Protein AF-A0A8J3QSJ5-F1 (afdb_monomer_lite)

Foldseek 3Di:
DDQDEDQDDLVVVLVVCCVVPVDVDDDSVNVVVVCVVVNYDYDDPPPCPDDPDPCCVVVVVVVVVLVCLQVVVDDDDVPGDNHDDDDDPDPDDDD

Structure (mmCIF, N/CA/C/O backbone):
data_AF-A0A8J3QSJ5-F1
#
_entry.id   AF-A0A8J3QSJ5-F1
#
loop_
_atom_site.group_PDB
_atom_site.id
_atom_site.type_symbol
_atom_site.label_atom_id
_atom_site.label_alt_id
_atom_site.label_comp_id
_atom_site.label_asym_id
_atom_site.label_entity_id
_atom_site.label_seq_id
_atom_site.pdbx_PDB_ins_code
_atom_site.Cartn_x
_atom_site.Cartn_y
_atom_site.Cartn_z
_atom_site.occupancy
_atom_site.B_iso_or_equiv
_atom_site.auth_seq_id
_atom_site.auth_comp_id
_atom_site.auth_asym_id
_atom_site.auth_atom_id
_atom_site.pdbx_PDB_model_num
ATOM 1 N N . MET A 1 1 ? 9.487 -16.385 -29.235 1.00 36.34 1 MET A N 1
ATOM 2 C CA . MET A 1 1 ? 10.523 -15.811 -28.359 1.00 36.34 1 MET A CA 1
ATOM 3 C C . MET A 1 1 ? 9.755 -14.984 -27.356 1.00 36.34 1 MET A C 1
ATOM 5 O O . MET A 1 1 ? 9.199 -13.956 -27.727 1.00 36.34 1 MET A O 1
ATOM 9 N N . ASP A 1 2 ? 9.544 -15.551 -26.175 1.00 43.16 2 ASP A N 1
ATOM 10 C CA . ASP A 1 2 ? 8.651 -14.984 -25.170 1.00 43.16 2 ASP A CA 1
ATOM 11 C C . ASP A 1 2 ? 9.359 -13.805 -24.504 1.00 43.16 2 ASP A C 1
ATOM 13 O O . ASP A 1 2 ? 10.433 -13.957 -23.927 1.00 43.16 2 ASP A O 1
ATOM 17 N N . HIS A 1 3 ? 8.798 -12.605 -24.651 1.00 46.84 3 HIS A N 1
ATOM 18 C CA . HIS A 1 3 ? 9.336 -11.408 -24.015 1.00 46.84 3 HIS A CA 1
ATOM 19 C C . HIS A 1 3 ? 9.143 -11.513 -22.501 1.00 46.84 3 HIS A C 1
ATOM 21 O O . HIS A 1 3 ? 8.039 -11.323 -21.991 1.00 46.84 3 HIS A O 1
ATOM 27 N N . VAL A 1 4 ? 10.224 -11.807 -21.780 1.00 45.97 4 VAL A N 1
ATOM 28 C CA . VAL A 1 4 ? 10.237 -11.778 -20.317 1.00 45.97 4 VAL A CA 1
ATOM 29 C C . VAL A 1 4 ? 10.377 -10.325 -19.872 1.00 45.97 4 VAL A C 1
ATOM 31 O O . VAL A 1 4 ? 11.393 -9.668 -20.107 1.00 45.97 4 VAL A O 1
ATOM 34 N N . VAL A 1 5 ? 9.328 -9.802 -19.242 1.00 48.16 5 VAL A N 1
ATOM 35 C CA . VAL A 1 5 ? 9.327 -8.463 -18.649 1.00 48.16 5 VAL A CA 1
ATOM 36 C C . VAL A 1 5 ? 9.792 -8.588 -17.203 1.00 48.16 5 VAL A C 1
ATOM 38 O O . VAL A 1 5 ? 9.063 -9.096 -16.356 1.00 48.16 5 VAL A O 1
ATOM 41 N N . TYR A 1 6 ? 10.998 -8.107 -16.908 1.00 44.44 6 TYR A N 1
ATOM 42 C CA . TYR A 1 6 ? 11.477 -7.988 -15.532 1.00 44.44 6 TYR A CA 1
ATOM 43 C C . TYR A 1 6 ? 10.995 -6.659 -14.922 1.00 44.44 6 TYR A C 1
ATOM 45 O O . TYR A 1 6 ? 11.254 -5.602 -15.506 1.00 44.44 6 TYR A O 1
ATOM 53 N N . PRO A 1 7 ? 10.357 -6.660 -13.735 1.00 48.88 7 PRO A N 1
ATOM 54 C CA . PRO A 1 7 ? 9.872 -5.442 -13.074 1.00 48.88 7 PRO A CA 1
ATOM 55 C C . PRO A 1 7 ? 10.983 -4.623 -12.385 1.00 48.88 7 PRO A C 1
ATOM 57 O O . PRO A 1 7 ? 10.713 -3.779 -11.534 1.00 48.88 7 PRO A O 1
ATOM 60 N N . LEU A 1 8 ? 12.254 -4.847 -12.724 1.00 51.53 8 LEU A N 1
ATOM 61 C CA . LEU A 1 8 ? 13.369 -4.141 -12.101 1.00 51.53 8 LEU A CA 1
ATOM 62 C C . LEU A 1 8 ? 13.485 -2.725 -12.673 1.00 51.53 8 LEU A C 1
ATOM 64 O O . LEU A 1 8 ? 13.549 -2.534 -13.882 1.00 51.53 8 LEU A O 1
ATOM 68 N N . ALA A 1 9 ? 13.559 -1.710 -11.816 1.00 57.19 9 ALA A N 1
ATOM 69 C CA . ALA A 1 9 ? 13.996 -0.389 -12.255 1.00 57.19 9 ALA A CA 1
ATOM 70 C C . ALA A 1 9 ? 15.448 -0.479 -12.766 1.00 57.19 9 ALA A C 1
ATOM 72 O O . ALA A 1 9 ? 16.290 -1.111 -12.130 1.00 57.19 9 ALA A O 1
ATOM 73 N N . ARG A 1 10 ? 15.743 0.167 -13.901 1.00 56.78 10 ARG A N 1
ATOM 74 C CA . ARG A 1 10 ? 17.053 0.154 -14.586 1.00 56.78 10 ARG A CA 1
ATOM 75 C C . ARG A 1 10 ? 18.243 0.387 -13.641 1.00 56.78 10 ARG A C 1
ATOM 77 O O . ARG A 1 10 ? 19.249 -0.306 -13.746 1.00 56.78 10 ARG A O 1
ATOM 84 N N . ASP A 1 11 ? 18.090 1.298 -12.685 1.00 56.59 11 ASP A N 1
ATOM 85 C CA . ASP A 1 11 ? 19.136 1.673 -11.725 1.00 56.59 11 ASP A CA 1
ATOM 86 C C . ASP A 1 11 ? 19.419 0.564 -10.695 1.00 56.59 11 ASP A C 1
ATOM 88 O O . ASP A 1 11 ? 20.553 0.377 -10.260 1.00 56.59 11 ASP A O 1
ATOM 92 N N . ARG A 1 12 ? 18.401 -0.239 -10.355 1.00 58.31 12 ARG A N 1
ATOM 93 C CA . ARG A 1 12 ? 18.521 -1.379 -9.432 1.00 58.31 12 ARG A CA 1
ATOM 94 C C . ARG A 1 12 ? 19.319 -2.530 -10.054 1.00 58.31 12 ARG A C 1
ATOM 96 O O . ARG A 1 12 ? 19.970 -3.272 -9.332 1.00 58.31 12 ARG A O 1
ATOM 103 N N . TYR A 1 13 ? 19.300 -2.661 -11.382 1.00 61.28 13 TYR A N 1
ATOM 104 C CA . TYR A 1 13 ? 20.063 -3.693 -12.088 1.00 61.28 13 TYR A CA 1
ATOM 105 C C . TYR A 1 13 ? 21.558 -3.354 -12.169 1.00 61.28 13 TYR A C 1
ATOM 107 O O . TYR A 1 13 ? 22.398 -4.206 -11.896 1.00 61.28 13 TYR A O 1
ATOM 115 N N . VAL A 1 14 ? 21.902 -2.090 -12.448 1.00 58.25 14 VAL A N 1
ATOM 116 C CA . VAL A 1 14 ? 23.298 -1.608 -12.401 1.00 58.25 14 VAL A CA 1
ATOM 117 C C . VAL A 1 14 ? 23.885 -1.793 -10.999 1.00 58.25 14 VAL A C 1
ATOM 119 O O . VAL A 1 14 ? 24.987 -2.316 -10.853 1.00 58.25 14 VAL A O 1
ATOM 122 N N . ALA A 1 15 ? 23.116 -1.445 -9.963 1.00 59.91 15 ALA A N 1
ATOM 123 C CA . ALA A 1 15 ? 23.516 -1.624 -8.570 1.00 59.91 15 ALA A CA 1
ATOM 124 C C . ALA A 1 15 ? 23.680 -3.097 -8.142 1.00 59.91 15 ALA A C 1
ATOM 126 O O . ALA A 1 15 ? 24.326 -3.345 -7.132 1.00 59.91 15 ALA A O 1
ATOM 127 N N . PHE A 1 16 ? 23.123 -4.063 -8.883 1.00 60.19 16 PHE A N 1
ATOM 128 C CA . PHE A 1 16 ? 23.316 -5.498 -8.642 1.00 60.19 16 PHE A CA 1
ATOM 129 C C . PHE A 1 16 ? 24.555 -6.053 -9.365 1.00 60.19 16 PHE A C 1
ATOM 131 O O . PHE A 1 16 ? 25.306 -6.834 -8.790 1.00 60.19 16 PHE A O 1
ATOM 138 N N . LEU A 1 17 ? 24.809 -5.637 -10.610 1.00 61.84 17 LEU A N 1
ATOM 139 C CA . LEU A 1 17 ? 25.895 -6.205 -11.425 1.00 61.84 17 LEU A CA 1
ATOM 140 C C . LEU A 1 17 ? 27.303 -5.787 -10.977 1.00 61.84 17 LEU A C 1
ATOM 142 O O . LEU A 1 17 ? 28.247 -6.565 -11.125 1.00 61.84 17 LEU A O 1
ATOM 146 N N . VAL A 1 18 ? 27.447 -4.570 -10.445 1.00 59.38 18 VAL A N 1
ATOM 147 C CA . VAL A 1 18 ? 28.750 -4.018 -10.039 1.00 59.38 18 VAL A CA 1
ATOM 148 C C . VAL A 1 18 ? 29.285 -4.671 -8.747 1.00 59.38 18 VAL A C 1
ATOM 150 O O . VAL A 1 18 ? 30.449 -5.075 -8.739 1.00 59.38 18 VAL A O 1
ATOM 153 N N . PRO A 1 19 ? 28.493 -4.861 -7.669 1.00 58.06 19 PRO A N 1
ATOM 154 C CA . PRO A 1 19 ? 28.969 -5.533 -6.452 1.00 58.06 19 PRO A CA 1
ATOM 155 C C . PRO A 1 19 ? 29.255 -7.027 -6.634 1.00 58.06 19 PRO A C 1
ATOM 157 O O . PRO A 1 19 ? 30.217 -7.531 -6.060 1.00 58.06 19 PRO A O 1
ATOM 160 N N . GLU A 1 20 ? 28.479 -7.718 -7.475 1.00 62.16 20 GLU A N 1
ATOM 161 C CA . GLU A 1 20 ? 28.695 -9.134 -7.818 1.00 62.16 20 GLU A CA 1
ATOM 162 C C . GLU A 1 20 ? 29.897 -9.338 -8.770 1.00 62.16 20 GLU A C 1
ATOM 164 O O . GLU A 1 20 ? 30.197 -10.463 -9.167 1.00 62.16 20 GLU A O 1
ATOM 169 N N . ARG A 1 21 ? 30.608 -8.251 -9.134 1.00 54.22 21 ARG A N 1
ATOM 170 C CA . ARG A 1 21 ? 31.798 -8.217 -10.011 1.00 54.22 21 ARG A CA 1
ATOM 171 C C . ARG A 1 21 ? 31.597 -8.907 -11.359 1.00 54.22 21 ARG A C 1
ATOM 173 O O . ARG A 1 21 ? 32.542 -9.434 -11.940 1.00 54.22 21 ARG A O 1
ATOM 180 N N . VAL A 1 22 ? 30.370 -8.894 -11.873 1.00 59.72 22 VAL A N 1
ATOM 181 C CA . VAL A 1 22 ? 30.061 -9.490 -13.178 1.00 59.72 22 VAL A CA 1
ATOM 182 C C . VAL A 1 22 ? 30.690 -8.662 -14.304 1.00 59.72 22 VAL A C 1
ATOM 184 O O . VAL A 1 22 ? 31.046 -9.220 -15.339 1.00 59.72 22 VAL A O 1
ATOM 187 N N . VAL A 1 23 ? 30.880 -7.349 -14.099 1.00 56.72 23 VAL A N 1
ATOM 188 C CA . VAL A 1 23 ? 31.558 -6.438 -15.037 1.00 56.72 23 VAL A CA 1
ATOM 189 C C . VAL A 1 23 ? 32.308 -5.340 -14.264 1.00 56.72 23 VAL A C 1
ATOM 191 O O . VAL A 1 23 ? 31.799 -4.861 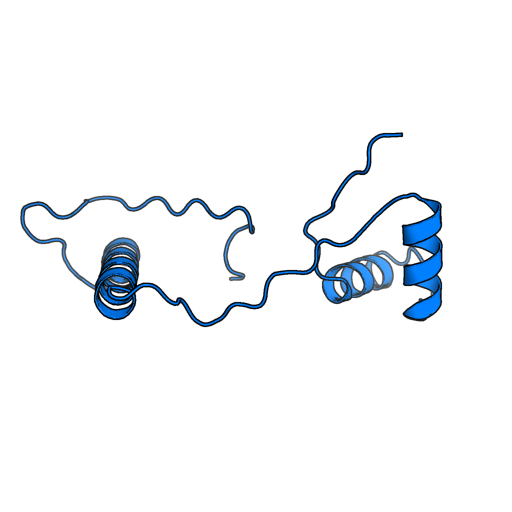-13.252 1.00 56.72 23 VAL A O 1
ATOM 194 N N . ASP A 1 24 ? 33.493 -4.935 -14.740 1.00 54.88 24 ASP A N 1
ATOM 195 C CA . ASP A 1 24 ? 34.353 -3.929 -14.082 1.00 54.88 24 ASP A CA 1
ATOM 196 C C . ASP A 1 24 ? 33.781 -2.499 -14.140 1.00 54.88 24 ASP A C 1
ATOM 198 O O . ASP A 1 24 ? 33.998 -1.704 -13.227 1.00 54.88 24 ASP A O 1
ATOM 202 N N . ASP A 1 25 ? 33.041 -2.181 -15.206 1.00 55.81 25 ASP A N 1
ATOM 203 C CA . ASP A 1 25 ? 32.244 -0.962 -15.366 1.00 55.81 25 ASP A CA 1
ATOM 204 C C . ASP A 1 25 ? 31.172 -1.204 -16.446 1.00 55.81 25 ASP A C 1
ATOM 206 O O . ASP A 1 25 ? 31.428 -1.860 -17.460 1.00 55.81 25 ASP A O 1
ATOM 210 N N . ILE A 1 26 ? 29.961 -0.686 -16.245 1.00 65.44 26 ILE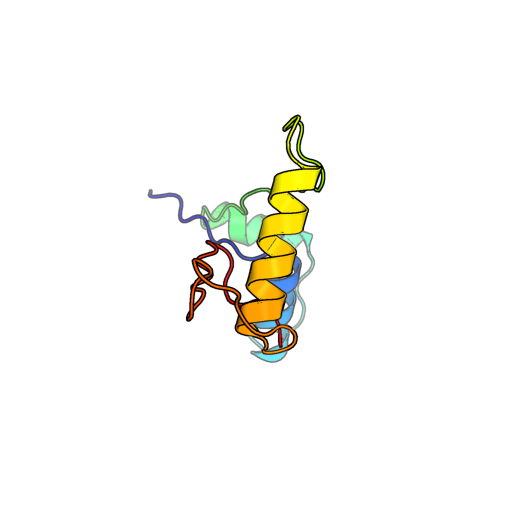 A N 1
ATOM 211 C CA . ILE A 1 26 ? 28.882 -0.725 -17.236 1.00 65.44 26 ILE A CA 1
ATOM 212 C C . ILE A 1 26 ? 28.441 0.706 -17.508 1.00 65.44 26 ILE A C 1
ATOM 214 O O . ILE A 1 26 ? 27.809 1.367 -16.683 1.00 65.44 26 ILE A O 1
ATOM 218 N N . ILE A 1 27 ? 28.675 1.157 -18.738 1.00 67.06 27 ILE A N 1
ATOM 219 C CA . ILE A 1 27 ? 28.033 2.367 -19.237 1.00 67.06 27 ILE A CA 1
ATOM 220 C C . ILE A 1 27 ? 26.535 2.108 -19.441 1.00 67.06 27 ILE A C 1
ATOM 222 O O . ILE A 1 27 ? 26.126 1.086 -19.999 1.00 67.06 27 ILE A O 1
ATOM 226 N N . HIS A 1 28 ? 25.697 3.064 -19.038 1.00 59.91 28 HIS A N 1
ATOM 227 C CA . HIS A 1 28 ? 24.235 2.953 -19.140 1.00 59.91 28 HIS A CA 1
ATOM 228 C C . HIS A 1 28 ? 23.739 2.574 -20.544 1.00 59.91 28 HIS A C 1
ATOM 230 O O . HIS A 1 28 ? 22.751 1.853 -20.685 1.00 59.91 28 HIS A O 1
ATOM 236 N N . GLU A 1 29 ? 24.426 3.048 -21.584 1.00 71.06 29 GLU A N 1
ATOM 237 C CA . GLU A 1 29 ? 24.069 2.753 -22.970 1.00 71.06 29 GLU A CA 1
ATOM 238 C C . GLU A 1 29 ? 24.461 1.331 -23.394 1.00 71.06 29 GLU A C 1
ATOM 240 O O . GLU A 1 29 ? 23.708 0.679 -24.114 1.00 71.06 29 GLU A O 1
ATOM 245 N N . GLY A 1 30 ? 25.576 0.810 -22.878 1.00 73.12 30 GLY A N 1
ATOM 246 C CA . GLY A 1 30 ? 26.004 -0.571 -23.109 1.00 73.12 30 GLY A CA 1
ATOM 247 C C . GLY A 1 30 ? 25.018 -1.571 -22.508 1.00 73.12 30 GLY A C 1
ATOM 248 O O . GLY A 1 30 ? 24.603 -2.512 -23.179 1.00 73.12 30 GLY A O 1
ATOM 249 N N . LEU A 1 31 ? 24.533 -1.300 -21.293 1.00 73.44 31 LEU A N 1
ATOM 250 C CA . LEU A 1 31 ? 23.488 -2.113 -20.667 1.00 73.44 31 LEU A CA 1
ATOM 251 C C . LEU A 1 31 ? 22.176 -2.091 -21.456 1.00 73.44 31 LEU A C 1
ATOM 253 O O . LEU A 1 31 ? 21.509 -3.113 -21.600 1.00 73.44 31 LEU A O 1
ATOM 257 N N . ARG A 1 32 ? 21.789 -0.920 -21.974 1.00 72.75 32 ARG A N 1
ATOM 258 C CA . ARG A 1 32 ? 20.562 -0.770 -22.764 1.00 72.75 32 ARG A CA 1
ATOM 259 C C . ARG A 1 32 ? 20.614 -1.593 -24.053 1.00 72.75 32 ARG A C 1
ATOM 261 O O . ARG A 1 32 ? 19.581 -2.121 -24.461 1.00 72.75 32 ARG A O 1
ATOM 268 N N . ILE A 1 33 ? 21.779 -1.658 -24.696 1.00 78.06 33 ILE A N 1
ATOM 269 C CA . ILE A 1 33 ? 21.996 -2.440 -25.918 1.00 78.06 33 ILE A CA 1
ATOM 270 C C . ILE A 1 33 ? 21.947 -3.936 -25.596 1.00 78.06 33 ILE A C 1
ATOM 272 O O . ILE A 1 33 ? 21.120 -4.627 -26.185 1.00 78.06 33 ILE A O 1
ATOM 276 N N . LEU A 1 34 ? 22.712 -4.393 -24.598 1.00 78.38 34 LEU A N 1
ATOM 277 C CA . LEU A 1 34 ? 22.758 -5.799 -24.177 1.00 78.38 34 LEU A CA 1
ATOM 278 C C . LEU A 1 34 ? 21.365 -6.346 -23.830 1.00 78.38 34 LEU A C 1
ATOM 280 O O . LEU A 1 34 ? 20.936 -7.373 -24.343 1.00 78.38 34 LEU A O 1
ATOM 284 N N . LEU A 1 35 ? 20.609 -5.617 -23.003 1.00 75.12 35 LEU A N 1
ATOM 285 C CA . LEU A 1 35 ? 19.264 -6.043 -22.608 1.00 75.12 35 LEU A CA 1
ATOM 286 C C . LEU A 1 35 ? 18.299 -6.096 -23.799 1.00 75.12 35 LEU A C 1
ATOM 288 O O . LEU A 1 35 ? 17.428 -6.960 -23.850 1.00 75.12 35 LEU A O 1
ATOM 292 N N . ARG A 1 36 ? 18.456 -5.197 -24.779 1.00 76.94 36 ARG A N 1
ATOM 293 C CA . ARG A 1 36 ? 17.643 -5.214 -25.999 1.00 76.94 36 ARG A CA 1
ATOM 294 C C . ARG A 1 36 ? 17.966 -6.420 -26.882 1.00 76.94 36 ARG A C 1
ATOM 296 O O . ARG A 1 36 ? 17.036 -6.972 -27.465 1.00 76.94 36 ARG A O 1
ATOM 303 N N . GLU A 1 37 ? 19.237 -6.793 -27.004 1.00 81.56 37 GLU A N 1
ATOM 304 C CA . GLU A 1 37 ? 19.677 -7.970 -27.768 1.00 81.56 37 GLU A CA 1
ATOM 305 C C . GLU A 1 37 ? 19.123 -9.267 -27.165 1.00 81.56 37 GLU A C 1
ATOM 307 O O . GLU A 1 37 ? 18.609 -10.106 -27.899 1.00 81.56 37 GLU A O 1
ATOM 312 N N . GLU A 1 38 ? 19.084 -9.359 -25.835 1.00 81.19 38 GLU A N 1
ATOM 313 C CA . GLU A 1 38 ? 18.488 -10.483 -25.095 1.00 81.19 38 GLU A CA 1
ATOM 314 C C . GLU A 1 38 ? 16.944 -10.444 -25.042 1.00 81.19 38 GLU A C 1
ATOM 316 O O . GLU A 1 38 ? 16.303 -11.259 -24.379 1.00 81.19 38 GLU A O 1
ATOM 321 N N . GLY A 1 39 ? 16.305 -9.484 -25.722 1.00 77.25 39 GLY A N 1
ATOM 322 C CA . GLY A 1 39 ? 14.845 -9.354 -25.759 1.00 77.25 39 GLY A CA 1
ATOM 323 C C . GLY A 1 39 ? 14.209 -8.896 -24.439 1.00 77.25 39 GLY A C 1
ATOM 324 O O . GLY A 1 39 ? 12.981 -8.937 -24.303 1.00 77.25 39 GLY A O 1
ATOM 325 N N . VAL A 1 40 ? 15.017 -8.423 -23.487 1.00 74.00 40 VAL A N 1
ATOM 326 C CA . VAL A 1 40 ? 14.583 -7.926 -22.180 1.00 74.00 40 VAL A CA 1
ATOM 327 C C . VAL A 1 40 ? 14.145 -6.469 -22.304 1.00 74.00 40 VAL A C 1
ATOM 329 O O . VAL A 1 40 ? 14.933 -5.560 -22.570 1.00 74.00 40 VAL A O 1
ATOM 332 N N . SER A 1 41 ? 12.857 -6.220 -22.068 1.00 64.75 41 SER A N 1
ATOM 333 C CA . SER A 1 41 ? 12.306 -4.866 -22.002 1.00 64.75 41 SER A CA 1
ATOM 334 C C . SER A 1 41 ? 11.952 -4.494 -20.567 1.00 64.75 41 SER A C 1
ATOM 336 O O . SER A 1 41 ? 11.228 -5.231 -19.898 1.00 64.75 41 SER A O 1
ATOM 338 N N . PHE A 1 42 ? 12.378 -3.314 -20.120 1.00 60.06 42 PHE A N 1
ATOM 339 C CA . PHE A 1 42 ? 11.829 -2.715 -18.907 1.00 60.06 42 PHE A CA 1
ATOM 340 C C . PHE A 1 42 ? 10.408 -2.235 -19.174 1.00 60.06 42 PHE A C 1
ATOM 342 O O . PHE A 1 42 ? 10.182 -1.459 -20.111 1.00 60.06 42 PHE A O 1
ATOM 349 N N . GLN A 1 43 ? 9.458 -2.617 -18.323 1.00 56.78 43 GLN A N 1
ATOM 350 C CA . GLN A 1 43 ? 8.189 -1.912 -18.324 1.00 56.78 43 GLN A CA 1
ATOM 351 C C . GLN A 1 43 ? 8.401 -0.496 -17.793 1.00 56.78 43 GLN A C 1
ATOM 353 O O . GLN A 1 43 ? 9.018 -0.273 -16.751 1.00 56.78 43 GLN A O 1
ATOM 358 N N . ARG A 1 44 ? 7.882 0.492 -18.527 1.00 55.12 44 ARG A N 1
ATOM 359 C CA . ARG A 1 44 ? 7.784 1.862 -18.030 1.00 55.12 44 ARG A CA 1
ATOM 360 C C . ARG A 1 44 ? 6.908 1.811 -16.784 1.00 55.12 44 ARG A C 1
ATOM 362 O O . ARG A 1 44 ? 5.694 1.670 -16.921 1.00 55.12 44 ARG A O 1
ATOM 369 N N . MET A 1 45 ? 7.508 1.940 -15.600 1.00 55.12 45 MET A N 1
ATOM 370 C CA . MET A 1 45 ? 6.740 2.173 -14.382 1.00 55.12 45 MET A CA 1
ATOM 371 C C . MET A 1 45 ? 5.853 3.379 -14.662 1.00 55.12 45 MET A C 1
ATOM 373 O O . MET A 1 45 ? 6.347 4.474 -14.952 1.00 55.12 45 MET A O 1
ATOM 377 N N . LYS A 1 46 ? 4.538 3.169 -14.694 1.00 47.22 46 LYS A N 1
ATOM 378 C CA . LYS A 1 46 ? 3.610 4.281 -14.810 1.00 47.2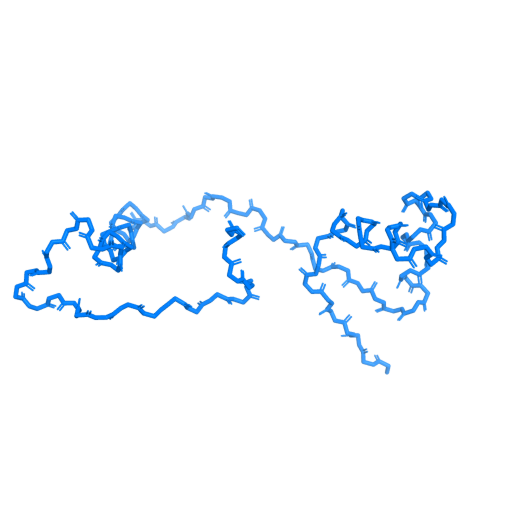2 46 LYS A CA 1
ATOM 379 C C . LYS A 1 46 ? 3.766 5.097 -13.531 1.00 47.22 46 LYS A C 1
ATOM 381 O O . LYS A 1 46 ? 3.200 4.759 -12.504 1.00 47.22 46 LYS A O 1
ATOM 386 N N . THR A 1 47 ? 4.516 6.191 -13.599 1.00 49.78 47 THR A N 1
ATOM 387 C CA . THR A 1 47 ? 4.610 7.212 -12.550 1.00 49.78 47 THR A CA 1
ATOM 388 C C . THR A 1 47 ? 3.331 8.051 -12.492 1.00 49.78 47 THR A C 1
ATOM 390 O O . THR A 1 47 ? 3.375 9.278 -12.441 1.00 49.78 47 THR A O 1
ATOM 393 N N . TRP A 1 48 ? 2.158 7.417 -12.504 1.00 45.53 48 TRP A N 1
ATOM 394 C CA . TRP A 1 48 ? 0.933 8.115 -12.136 1.00 45.53 48 TRP A CA 1
ATOM 395 C C . TRP A 1 48 ? 0.904 8.207 -10.612 1.00 45.53 48 TRP A C 1
ATOM 397 O O . TRP A 1 48 ? 0.382 7.335 -9.934 1.00 45.53 48 TRP A O 1
ATOM 407 N N . LYS A 1 49 ? 1.496 9.280 -10.074 1.00 63.75 49 LYS A N 1
ATOM 408 C CA . LYS A 1 49 ? 1.377 9.649 -8.651 1.00 63.75 49 LYS A CA 1
ATOM 409 C C . LYS A 1 49 ? 0.019 10.281 -8.320 1.00 63.75 49 LYS A C 1
ATOM 411 O O . LYS A 1 49 ? -0.221 10.652 -7.177 1.00 63.75 49 LYS A O 1
ATOM 416 N N . THR A 1 50 ? -0.846 10.463 -9.318 1.00 67.25 50 THR A N 1
ATOM 417 C CA . THR A 1 50 ? -2.136 11.137 -9.173 1.00 67.25 50 THR A CA 1
ATOM 418 C C . THR A 1 50 ? -3.245 10.261 -9.749 1.00 67.25 50 THR A C 1
ATOM 420 O O . THR A 1 50 ? -3.161 9.785 -10.883 1.00 67.25 50 THR A O 1
ATOM 423 N N . SER A 1 51 ? -4.285 10.023 -8.950 1.00 79.06 51 SER A N 1
ATOM 424 C CA . SER A 1 51 ? -5.498 9.341 -9.398 1.00 79.06 51 SER A CA 1
ATOM 425 C C . SER A 1 51 ? -6.512 10.366 -9.906 1.00 79.06 51 SER A C 1
ATOM 427 O O . SE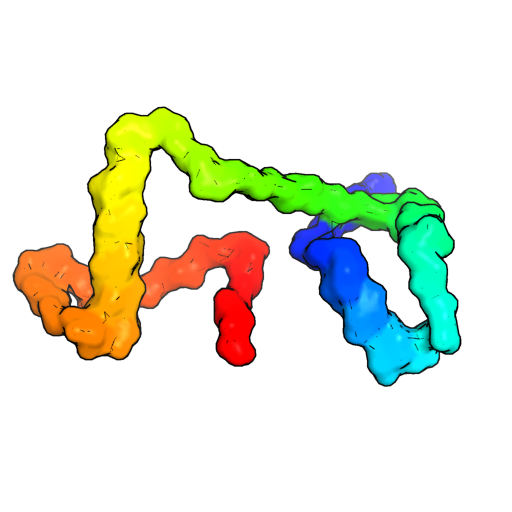R A 1 51 ? -6.637 11.450 -9.341 1.00 79.06 51 SER A O 1
ATOM 429 N N . ARG A 1 52 ? -7.255 10.022 -10.964 1.00 87.88 52 ARG A N 1
ATOM 430 C CA . ARG A 1 52 ? -8.423 10.800 -11.433 1.00 87.88 52 ARG A CA 1
ATOM 431 C C . ARG A 1 52 ? -9.726 10.335 -10.779 1.00 87.88 52 ARG A C 1
ATOM 433 O O . ARG A 1 52 ? -10.800 10.788 -11.170 1.00 87.88 52 ARG A O 1
ATOM 440 N N . ASP A 1 53 ? -9.630 9.401 -9.839 1.00 89.06 53 ASP A N 1
ATOM 441 C CA . ASP A 1 53 ? -10.757 8.933 -9.052 1.00 89.06 53 ASP A CA 1
ATOM 442 C C . ASP A 1 53 ? -11.322 10.091 -8.220 1.00 89.06 53 ASP A C 1
ATOM 444 O O . ASP A 1 53 ? -10.587 10.761 -7.492 1.00 89.06 53 ASP A O 1
ATOM 448 N N . ARG A 1 54 ? -12.630 10.332 -8.343 1.00 94.12 54 ARG A N 1
ATOM 449 C CA . ARG A 1 54 ? -13.322 11.382 -7.583 1.00 94.12 54 ARG A CA 1
ATOM 450 C C . ARG A 1 54 ? -13.281 11.101 -6.083 1.00 94.12 54 ARG A C 1
ATOM 452 O O . ARG A 1 54 ? -13.233 12.043 -5.301 1.00 94.12 54 ARG A O 1
ATOM 459 N N . ASP A 1 55 ? -13.200 9.826 -5.712 1.00 94.31 55 ASP A N 1
ATOM 460 C CA . ASP A 1 55 ? -13.139 9.364 -4.328 1.00 94.31 55 ASP A CA 1
ATOM 461 C C . ASP A 1 55 ? -11.700 9.086 -3.877 1.00 94.31 55 ASP A C 1
ATOM 463 O O . ASP A 1 55 ? -11.484 8.432 -2.856 1.00 94.31 55 ASP A O 1
ATOM 467 N N . TYR A 1 56 ? -10.693 9.569 -4.618 1.00 90.12 56 TYR A N 1
ATOM 468 C CA . TYR A 1 56 ? -9.284 9.330 -4.300 1.00 90.12 56 TYR A CA 1
ATOM 469 C C . TYR A 1 56 ? -8.950 9.670 -2.847 1.00 90.12 56 TYR A C 1
ATOM 471 O O . TYR A 1 56 ? -8.304 8.875 -2.174 1.00 90.12 56 TYR A O 1
ATOM 479 N N . ALA A 1 57 ? -9.415 10.821 -2.353 1.00 92.06 57 ALA A N 1
ATOM 480 C CA . ALA A 1 57 ? -9.146 11.251 -0.985 1.00 92.06 57 ALA A CA 1
ATOM 481 C C . ALA A 1 57 ? -9.718 10.267 0.048 1.00 92.06 57 ALA A C 1
ATOM 483 O O . ALA A 1 57 ? -9.008 9.874 0.970 1.00 92.06 57 ALA A O 1
ATOM 484 N N . ALA A 1 58 ? -10.961 9.817 -0.143 1.00 95.31 58 ALA A N 1
ATOM 485 C CA . ALA A 1 58 ? -11.612 8.868 0.757 1.00 95.31 58 ALA A CA 1
ATOM 486 C C . ALA A 1 58 ? -10.927 7.493 0.723 1.00 95.31 58 ALA A C 1
ATOM 488 O O . ALA A 1 58 ? -10.643 6.909 1.765 1.00 95.31 58 ALA A O 1
ATOM 489 N N . LYS A 1 59 ? -10.597 6.993 -0.472 1.00 92.62 59 LYS A N 1
ATOM 490 C CA . LYS A 1 59 ? -9.917 5.700 -0.637 1.00 92.62 59 LYS A CA 1
ATOM 491 C C . LYS A 1 59 ? -8.493 5.725 -0.091 1.00 92.62 59 LYS A C 1
ATOM 493 O O . LYS A 1 59 ? -8.085 4.774 0.562 1.00 92.62 59 LYS A O 1
ATOM 498 N N . LYS A 1 60 ? -7.755 6.815 -0.314 1.00 91.75 60 LYS A N 1
ATOM 499 C CA . LYS A 1 60 ? -6.422 7.024 0.260 1.00 91.75 60 LYS A CA 1
ATOM 500 C C . LYS A 1 60 ? -6.484 7.028 1.785 1.00 91.75 60 LYS A C 1
ATOM 502 O O . LYS A 1 60 ? -5.750 6.268 2.398 1.00 91.75 60 LYS A O 1
ATOM 507 N N . ALA A 1 61 ? -7.393 7.810 2.371 1.00 94.38 61 ALA A N 1
ATOM 508 C CA . ALA A 1 61 ? -7.573 7.854 3.820 1.00 94.38 61 ALA A CA 1
ATOM 509 C C . ALA A 1 61 ? -7.912 6.468 4.390 1.00 94.38 61 ALA A C 1
ATOM 511 O O . ALA A 1 61 ? -7.365 6.071 5.414 1.00 94.38 61 ALA A O 1
ATOM 512 N N . ARG A 1 62 ? -8.752 5.695 3.686 1.00 95.19 62 ARG A N 1
ATOM 513 C CA . ARG A 1 62 ? -9.068 4.321 4.083 1.00 95.19 62 ARG A CA 1
ATOM 514 C C . ARG A 1 62 ? -7.842 3.408 4.049 1.00 95.19 62 ARG A C 1
ATOM 516 O O . ARG A 1 62 ? -7.640 2.640 4.980 1.00 95.19 62 ARG A O 1
ATOM 523 N N . VAL A 1 63 ? -7.030 3.481 2.997 1.00 92.44 63 VAL A N 1
ATOM 524 C CA . VAL A 1 63 ? -5.784 2.704 2.908 1.00 92.44 63 VAL A CA 1
ATOM 525 C C . VAL A 1 63 ? -4.821 3.098 4.031 1.00 92.44 63 VAL A C 1
ATOM 527 O O . VAL A 1 63 ? -4.293 2.217 4.696 1.00 92.44 63 VAL A O 1
ATOM 530 N N . GLU A 1 64 ? -4.643 4.393 4.298 1.00 93.19 64 GLU A N 1
ATOM 531 C CA . GLU A 1 64 ? -3.780 4.889 5.384 1.00 93.19 64 GLU A CA 1
ATOM 532 C C . GLU A 1 64 ? -4.247 4.397 6.765 1.00 93.19 64 GLU A C 1
ATOM 534 O O . GLU A 1 64 ? -3.430 3.942 7.559 1.00 93.19 64 GLU A O 1
ATOM 539 N N . GLN A 1 65 ? -5.557 4.388 7.026 1.00 94.06 65 GLN A N 1
ATOM 540 C CA . GLN A 1 65 ? -6.126 3.830 8.258 1.00 94.06 65 GLN A CA 1
ATOM 541 C C . GLN A 1 65 ? -5.837 2.326 8.405 1.00 94.06 65 GLN A C 1
ATOM 543 O O . GLN A 1 65 ? -5.513 1.865 9.496 1.00 94.06 65 GLN A O 1
ATOM 548 N N . LEU A 1 66 ? -5.937 1.557 7.315 1.00 94.06 66 LEU A N 1
ATOM 549 C CA . LEU A 1 66 ? -5.638 0.122 7.328 1.00 94.06 66 LEU A CA 1
ATOM 550 C C . LEU A 1 66 ? -4.160 -0.152 7.642 1.00 94.06 66 LEU A C 1
ATOM 552 O O . LEU A 1 66 ? -3.868 -1.103 8.362 1.00 94.06 66 LEU A O 1
ATOM 556 N N . TYR A 1 67 ? -3.238 0.686 7.161 1.00 91.88 67 TYR A N 1
ATOM 557 C CA . TYR A 1 67 ? -1.826 0.604 7.551 1.00 91.88 67 TYR A CA 1
ATOM 558 C C . TYR A 1 67 ? -1.624 0.918 9.035 1.00 91.88 67 TYR A C 1
ATOM 560 O O . TYR A 1 67 ? -0.988 0.132 9.726 1.00 91.88 67 TYR A O 1
ATOM 568 N N . ALA A 1 68 ? -2.240 1.986 9.546 1.00 93.12 68 ALA A N 1
ATOM 569 C CA . ALA A 1 68 ? -2.153 2.334 10.965 1.00 93.12 68 ALA A CA 1
ATOM 570 C C . ALA A 1 68 ? -2.696 1.216 11.880 1.00 93.12 68 ALA A C 1
ATOM 572 O O . ALA A 1 68 ? -2.136 0.953 12.943 1.00 93.12 68 ALA A O 1
ATOM 573 N N . ILE A 1 69 ? -3.754 0.514 11.454 1.00 92.44 69 ILE A N 1
ATOM 574 C CA . ILE A 1 69 ? -4.248 -0.697 12.130 1.00 92.44 69 ILE A CA 1
ATOM 575 C C . ILE A 1 69 ? -3.201 -1.820 12.075 1.00 92.44 69 ILE A C 1
ATOM 577 O O . ILE A 1 69 ? -2.891 -2.420 13.102 1.00 92.44 69 ILE A O 1
ATOM 581 N N . ALA A 1 70 ? -2.641 -2.105 10.896 1.00 89.50 70 ALA A N 1
ATOM 582 C CA . ALA A 1 70 ? -1.658 -3.174 10.707 1.00 89.50 70 ALA A CA 1
ATOM 583 C C . ALA A 1 70 ? -0.366 -2.953 11.513 1.00 89.50 70 ALA A C 1
ATOM 585 O O . ALA A 1 70 ? 0.251 -3.910 11.979 1.00 89.50 70 ALA A O 1
ATOM 586 N N . GLU A 1 71 ? 0.026 -1.693 11.684 1.00 91.44 71 GLU A N 1
ATOM 587 C CA . GLU A 1 71 ? 1.191 -1.262 12.460 1.00 91.44 71 GLU A CA 1
ATOM 588 C C . GLU A 1 71 ? 0.889 -1.146 13.965 1.00 91.44 71 GLU A C 1
ATOM 590 O O . GLU A 1 71 ? 1.802 -0.969 14.771 1.00 91.44 71 GLU A O 1
ATOM 595 N N . GLY A 1 72 ? -0.380 -1.292 14.368 1.00 92.31 72 GLY A N 1
ATOM 596 C CA . GLY A 1 72 ? -0.819 -1.183 15.759 1.00 92.31 72 GLY A CA 1
ATOM 597 C C . GLY A 1 72 ? -0.827 0.250 16.301 1.00 92.31 72 GLY A C 1
ATOM 598 O O . GLY A 1 72 ? -0.925 0.444 17.512 1.00 92.31 72 GLY A O 1
ATOM 599 N N . GLU A 1 73 ? -0.732 1.256 15.429 1.00 94.75 73 GLU A N 1
ATOM 600 C CA . GLU A 1 73 ? -0.829 2.673 15.795 1.00 94.75 73 GLU A CA 1
ATOM 601 C C . GLU A 1 73 ? -2.258 3.063 16.202 1.00 94.75 73 GLU A C 1
ATOM 603 O O . GLU A 1 73 ? -2.461 3.999 16.978 1.00 94.75 73 GLU A O 1
ATOM 608 N N . VAL A 1 74 ? -3.256 2.333 15.692 1.00 93.56 74 VAL A N 1
ATOM 609 C CA . VAL A 1 74 ? -4.679 2.529 15.988 1.00 93.56 74 VAL A CA 1
ATOM 610 C C . VAL A 1 74 ? -5.320 1.198 16.376 1.00 93.56 74 VAL A C 1
ATOM 612 O O . VAL A 1 74 ? -5.068 0.167 15.755 1.00 93.56 74 VAL A O 1
ATOM 615 N N . ILE A 1 75 ? -6.180 1.225 17.399 1.00 93.50 75 ILE A N 1
ATOM 616 C CA . ILE A 1 75 ? -6.988 0.069 17.807 1.00 93.50 75 ILE A CA 1
ATOM 617 C C . ILE A 1 75 ? -8.191 -0.043 16.851 1.00 93.50 75 ILE A C 1
ATOM 619 O O . ILE A 1 75 ? -8.921 0.943 16.719 1.00 93.50 75 ILE A O 1
ATOM 623 N N . PRO A 1 76 ? -8.420 -1.200 16.200 1.00 94.38 76 PRO A N 1
ATOM 624 C CA . PRO A 1 76 ? -9.587 -1.414 15.344 1.00 94.38 76 PRO A CA 1
ATOM 625 C C . PRO A 1 76 ? -10.902 -1.197 16.103 1.00 94.38 76 PRO A C 1
ATOM 627 O O . PRO A 1 76 ? -11.066 -1.687 17.221 1.00 94.38 76 PRO A O 1
ATOM 630 N N . GLU A 1 77 ? -11.843 -0.482 15.488 1.00 94.62 77 GLU A N 1
ATOM 631 C CA . GLU A 1 77 ? -13.220 -0.367 15.984 1.00 94.62 77 GLU A CA 1
ATOM 632 C C . GLU A 1 77 ? -14.066 -1.585 15.568 1.00 94.62 77 GLU A C 1
ATOM 634 O O . GLU A 1 77 ? -13.661 -2.398 14.733 1.00 94.62 77 GLU A O 1
ATOM 639 N N . ASP A 1 78 ? -15.278 -1.704 16.116 1.00 94.81 78 ASP A N 1
ATOM 640 C CA . ASP A 1 78 ? -16.225 -2.749 15.718 1.00 94.81 78 ASP A CA 1
ATOM 641 C C . ASP A 1 78 ? -16.493 -2.701 14.200 1.00 94.81 78 ASP A C 1
ATOM 643 O O . ASP 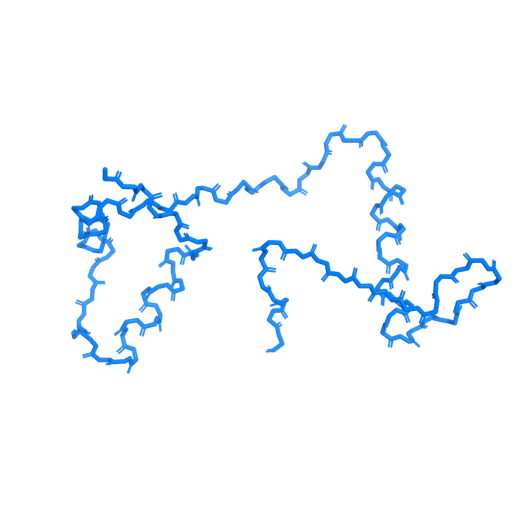A 1 78 ? -16.999 -1.715 13.662 1.00 94.81 78 ASP A O 1
ATOM 647 N N . GLY A 1 79 ? -16.180 -3.799 13.503 1.00 93.50 79 GLY A N 1
ATOM 648 C CA . GLY A 1 79 ? -16.334 -3.926 12.048 1.00 93.50 79 GLY A CA 1
ATOM 649 C C . GLY A 1 79 ? -15.076 -3.608 11.231 1.00 93.50 79 GLY A C 1
ATOM 650 O O . GLY A 1 79 ? -15.094 -3.775 10.009 1.00 93.50 79 GLY A O 1
ATOM 651 N N . GLU A 1 80 ? -13.985 -3.202 11.878 1.00 95.44 80 GLU A N 1
ATOM 652 C CA . GLU A 1 80 ? -12.663 -3.078 11.263 1.00 95.44 80 GLU A CA 1
ATOM 653 C C . GLU A 1 80 ? -11.932 -4.434 11.201 1.00 95.44 80 GLU A C 1
ATOM 655 O O . GLU A 1 80 ? -12.244 -5.353 11.963 1.00 95.44 80 GLU A O 1
ATOM 660 N N . PRO A 1 81 ? -10.971 -4.610 10.276 1.00 92.50 81 PRO A N 1
ATOM 661 C CA . PRO A 1 81 ? -10.236 -5.858 10.177 1.00 92.50 81 PRO A CA 1
ATOM 662 C C . PRO A 1 81 ? -9.212 -5.993 11.310 1.00 92.50 81 PRO A C 1
ATOM 664 O O . PRO A 1 81 ? -8.471 -5.063 11.613 1.00 92.50 81 PRO A O 1
ATOM 667 N N . GLU A 1 82 ? -9.106 -7.199 11.866 1.00 89.38 82 GLU A N 1
ATOM 668 C CA . GLU A 1 82 ? -8.058 -7.556 12.837 1.00 89.38 82 GLU A CA 1
ATOM 669 C C . GLU A 1 82 ? -6.693 -7.799 12.169 1.00 89.38 82 GLU A C 1
ATOM 671 O O . GLU A 1 82 ? -5.654 -7.753 12.823 1.00 89.38 82 GLU A O 1
ATOM 676 N N . ALA A 1 83 ? -6.686 -8.072 10.860 1.00 87.94 83 ALA A N 1
ATOM 677 C CA . ALA A 1 83 ? -5.483 -8.311 10.073 1.00 87.94 83 ALA A CA 1
ATOM 678 C C . ALA A 1 83 ? -5.611 -7.695 8.674 1.00 87.94 83 ALA A C 1
ATOM 680 O O . ALA A 1 83 ? -6.657 -7.797 8.028 1.00 87.94 83 ALA A O 1
ATOM 681 N N . VAL A 1 84 ? -4.521 -7.103 8.180 1.00 88.38 84 VAL A N 1
ATOM 682 C CA . VAL A 1 84 ? -4.449 -6.468 6.857 1.00 88.38 84 VAL A CA 1
ATOM 683 C C . VAL A 1 84 ? -3.379 -7.161 6.021 1.00 88.38 84 VAL A C 1
ATOM 685 O O . VAL A 1 84 ? -2.225 -7.263 6.429 1.00 88.38 84 VAL A O 1
ATOM 688 N N . PHE A 1 85 ? -3.762 -7.632 4.834 1.00 85.31 85 PHE A N 1
ATOM 689 C CA . PHE A 1 85 ? -2.844 -8.223 3.862 1.00 85.31 85 PHE A CA 1
ATOM 690 C C . PHE A 1 85 ? -2.633 -7.257 2.695 1.00 85.31 85 PHE A C 1
ATOM 692 O O . PHE A 1 85 ? -3.580 -6.934 1.977 1.00 85.31 85 PHE A O 1
ATOM 699 N N . CYS A 1 86 ? -1.388 -6.832 2.482 1.00 81.38 86 CYS A N 1
ATOM 700 C CA . CYS A 1 86 ? -1.006 -5.988 1.352 1.00 81.38 86 CYS A CA 1
ATOM 701 C C . CYS A 1 86 ? -0.403 -6.857 0.246 1.00 81.38 86 CYS A C 1
ATOM 703 O O . CYS A 1 86 ? 0.667 -7.440 0.414 1.00 81.38 86 CYS A O 1
ATOM 705 N N . LEU A 1 87 ? -1.104 -6.942 -0.882 1.00 73.88 87 LEU A N 1
ATOM 706 C CA . LEU A 1 87 ? -0.616 -7.580 -2.099 1.00 73.88 87 LEU A CA 1
ATOM 707 C C . LEU A 1 87 ? -0.313 -6.475 -3.107 1.00 73.88 87 LEU A C 1
ATOM 709 O O . LEU A 1 87 ? -1.230 -5.821 -3.599 1.00 73.88 87 LEU A O 1
ATOM 713 N N . ASP A 1 88 ? 0.964 -6.265 -3.390 1.00 65.62 88 ASP A N 1
ATOM 714 C CA . ASP A 1 88 ? 1.424 -5.397 -4.469 1.00 65.62 88 ASP A CA 1
ATOM 715 C C . ASP A 1 88 ? 2.272 -6.241 -5.433 1.00 65.62 88 ASP A C 1
ATOM 717 O O . ASP A 1 88 ? 3.001 -7.144 -5.017 1.00 65.62 88 ASP A O 1
ATOM 721 N N . GLU A 1 89 ? 2.150 -5.978 -6.736 1.00 56.00 89 GLU A N 1
ATOM 722 C CA . GLU A 1 89 ? 2.995 -6.605 -7.764 1.00 56.00 89 GLU A CA 1
ATOM 723 C C . GLU A 1 89 ? 4.446 -6.102 -7.681 1.00 56.00 89 GLU A C 1
ATOM 725 O O . GLU A 1 89 ? 5.351 -6.673 -8.296 1.00 56.00 89 GLU A O 1
ATOM 730 N N . PHE A 1 90 ? 4.689 -5.064 -6.879 1.00 57.59 90 PHE A N 1
ATOM 731 C CA . PHE A 1 90 ? 6.013 -4.680 -6.425 1.00 57.59 90 PHE A CA 1
ATOM 732 C C . PHE A 1 90 ? 6.260 -5.243 -5.025 1.00 57.59 90 PHE A C 1
ATOM 734 O O . PHE A 1 90 ? 5.482 -5.029 -4.102 1.00 57.59 90 PHE A O 1
ATOM 741 N N . GLY A 1 91 ? 7.355 -6.003 -4.899 1.00 50.78 91 GLY A N 1
ATOM 742 C CA . GLY A 1 91 ? 7.789 -6.629 -3.649 1.00 50.78 91 GLY A CA 1
ATOM 743 C C . GLY A 1 91 ? 7.874 -5.642 -2.477 1.00 50.78 91 GLY A C 1
ATOM 744 O O . GLY A 1 91 ? 7.833 -4.430 -2.695 1.00 50.78 91 GLY A O 1
ATOM 745 N N . PRO A 1 92 ? 8.000 -6.159 -1.240 1.00 42.62 92 PRO A N 1
ATOM 746 C CA . PRO A 1 92 ? 7.756 -5.403 -0.015 1.00 42.62 92 PRO A CA 1
ATOM 747 C C . PRO A 1 92 ? 8.441 -4.030 -0.039 1.00 42.62 92 PRO A C 1
ATOM 749 O O . PRO A 1 92 ? 9.589 -3.942 -0.498 1.00 42.62 92 PRO A O 1
ATOM 752 N N . PRO A 1 93 ? 7.763 -2.963 0.435 1.00 47.16 93 PRO A N 1
ATOM 753 C CA . PRO A 1 93 ? 8.386 -1.655 0.564 1.00 47.16 93 PRO A CA 1
ATOM 754 C C . PRO A 1 93 ? 9.677 -1.835 1.359 1.00 47.16 93 PRO A C 1
ATOM 756 O O . PRO A 1 93 ? 9.668 -2.460 2.416 1.00 47.16 93 PRO A O 1
ATOM 759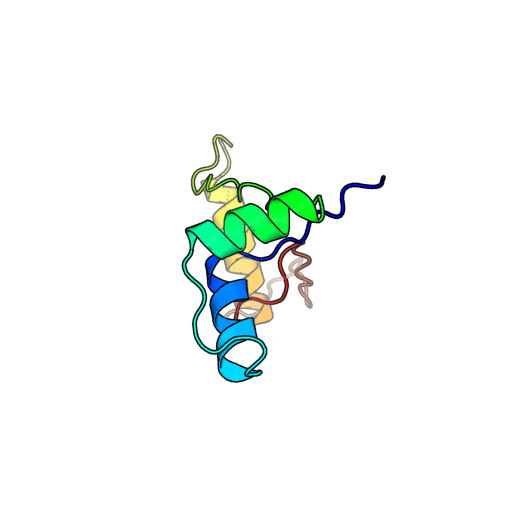 N N . ASN A 1 94 ? 10.788 -1.366 0.787 1.00 45.25 94 ASN A N 1
ATOM 760 C CA . ASN A 1 94 ? 12.111 -1.461 1.390 1.00 45.25 94 ASN A CA 1
ATOM 761 C C . ASN A 1 94 ? 12.048 -1.044 2.877 1.00 45.25 94 ASN A C 1
ATOM 763 O O . ASN A 1 94 ? 11.797 0.129 3.163 1.00 45.25 94 ASN A O 1
ATOM 767 N N . LEU A 1 95 ? 12.308 -2.000 3.771 1.00 39.94 95 LEU A N 1
ATOM 768 C CA . LEU A 1 95 ? 12.867 -1.786 5.107 1.00 39.94 95 LEU A CA 1
ATOM 769 C C . LEU A 1 95 ? 14.372 -2.052 5.032 1.00 39.94 95 LEU A C 1
ATOM 771 O O . LEU A 1 95 ? 14.752 -3.024 4.335 1.00 39.94 95 LEU A O 1
#

Secondary structure (DSSP, 8-state):
---------HHHHHHHHTTTTS-S---HHHHHHHHHHTT----------S---TTHHHHHHHHHHHHHHHTTSSPPPTTS-S------SSPSP--

Organism: NCBI:txid556532

Sequence (95 aa):
MDHVVYPLARDRYVAFLVPERVVDDIIHEGLRILLREEGVSFQRMKTWKTSRDRDYAAKKARVEQLYAIAEGEVIPEDGEPEAVFCLDEFGPPNL

pLDDT: mean 71.64, std 18.06, range [36.34, 95.44]

Radius of gyration: 19.85 Å; chains: 1; bounding box: 51×27×46 Å